Protein AF-A0A556B2G6-F1 (afdb_monomer)

Nearest PDB structures (foldseek):
  6ptg-assembly3_B  TM=5.912E-01  e=5.327E+00  Chlamydia trachomatis
  3zcc-assembly1_A  TM=4.923E-01  e=7.829E+00  Archaeoglobus fulgidus

Structure (mmCIF, N/CA/C/O backbone):
data_AF-A0A556B2G6-F1
#
_entry.id   AF-A0A556B2G6-F1
#
loop_
_atom_site.group_PDB
_atom_site.id
_atom_site.type_symbol
_atom_site.label_atom_id
_atom_site.label_alt_id
_atom_site.label_comp_id
_atom_site.label_asym_id
_atom_site.label_entity_id
_atom_site.label_seq_id
_atom_site.pdbx_PDB_ins_code
_atom_site.Cartn_x
_atom_site.Cartn_y
_atom_site.Cartn_z
_atom_site.occupancy
_atom_site.B_iso_or_equiv
_atom_site.auth_seq_id
_atom_site.auth_comp_id
_atom_site.auth_asym_id
_atom_site.auth_atom_id
_atom_site.pdbx_PDB_model_num
ATOM 1 N N . GLY A 1 1 ? 3.005 -10.437 -8.655 1.00 45.22 1 GLY A N 1
ATOM 2 C CA . GLY A 1 1 ? 4.186 -11.289 -8.887 1.00 45.22 1 GLY A CA 1
ATOM 3 C C . GLY A 1 1 ? 3.810 -12.521 -9.683 1.00 45.22 1 GLY A C 1
ATOM 4 O O . GLY A 1 1 ? 3.839 -12.454 -10.900 1.00 45.22 1 GLY A O 1
ATOM 5 N N . LYS A 1 2 ? 3.375 -13.599 -9.016 1.00 41.28 2 LYS A N 1
ATOM 6 C CA . LYS A 1 2 ? 3.188 -14.937 -9.616 1.00 41.28 2 LYS A CA 1
ATOM 7 C C . LYS A 1 2 ? 2.209 -15.036 -10.802 1.00 41.28 2 LYS A C 1
ATOM 9 O O . LYS A 1 2 ? 2.504 -15.743 -11.751 1.00 41.28 2 LYS A O 1
ATOM 14 N N . LEU A 1 3 ? 1.088 -14.310 -10.786 1.00 46.78 3 LEU A N 1
ATOM 15 C CA . LEU A 1 3 ? 0.034 -14.449 -11.813 1.00 46.78 3 LEU A CA 1
ATOM 16 C C . LEU A 1 3 ? 0.126 -13.436 -12.969 1.00 46.78 3 LEU A C 1
ATOM 18 O O . LEU A 1 3 ? -0.481 -13.647 -14.012 1.00 46.78 3 LEU A O 1
ATOM 22 N N . LYS A 1 4 ? 0.885 -12.343 -12.800 1.00 52.66 4 LYS A N 1
ATOM 23 C CA . LYS A 1 4 ? 0.965 -11.256 -13.796 1.00 52.66 4 LYS A CA 1
ATOM 24 C C . LYS A 1 4 ? 1.786 -11.682 -15.012 1.00 52.66 4 LYS A C 1
ATOM 26 O O . LYS A 1 4 ? 1.338 -11.524 -16.137 1.00 52.66 4 LYS A O 1
ATOM 31 N N . TYR A 1 5 ? 2.971 -12.241 -14.778 1.00 56.06 5 TYR A N 1
ATOM 32 C CA . TYR A 1 5 ? 3.858 -12.644 -15.869 1.00 56.06 5 TYR A CA 1
ATOM 33 C C . TYR A 1 5 ? 3.426 -13.966 -16.499 1.00 56.06 5 TYR A C 1
ATOM 35 O O . TYR A 1 5 ? 3.449 -14.079 -17.715 1.00 56.06 5 TYR A O 1
ATOM 43 N N . SER A 1 6 ? 2.931 -14.911 -15.695 1.00 57.75 6 SER A N 1
ATOM 44 C CA . SER A 1 6 ? 2.431 -16.189 -16.208 1.00 57.75 6 SER A CA 1
ATOM 45 C C . SER A 1 6 ? 1.276 -16.005 -17.199 1.00 57.75 6 SER A C 1
ATOM 47 O O . SER A 1 6 ? 1.312 -16.552 -18.295 1.00 57.75 6 SER A O 1
ATOM 49 N N . LYS A 1 7 ? 0.301 -15.143 -16.879 1.00 61.06 7 LYS A N 1
ATOM 50 C CA . LYS A 1 7 ? -0.842 -14.880 -17.764 1.00 61.06 7 LYS A CA 1
ATOM 51 C C . LYS A 1 7 ? -0.491 -14.005 -18.975 1.00 61.06 7 LYS A C 1
ATOM 53 O O . LYS A 1 7 ? -1.041 -14.225 -20.045 1.00 61.06 7 LYS A O 1
ATOM 58 N N . ASN A 1 8 ? 0.410 -13.031 -18.819 1.00 65.00 8 ASN A N 1
ATOM 59 C CA . ASN A 1 8 ? 0.760 -12.101 -19.900 1.00 65.00 8 ASN A CA 1
ATOM 60 C C . ASN A 1 8 ? 1.761 -12.680 -20.908 1.00 65.00 8 ASN A C 1
ATOM 62 O O . ASN A 1 8 ? 1.733 -12.286 -22.067 1.00 65.00 8 ASN A O 1
ATOM 66 N N . PHE A 1 9 ? 2.651 -13.571 -20.467 1.00 67.31 9 PHE A N 1
ATOM 67 C CA . PHE A 1 9 ? 3.708 -14.150 -21.302 1.00 67.31 9 PHE A CA 1
ATOM 68 C C . PHE A 1 9 ? 3.490 -15.642 -21.592 1.00 67.31 9 PHE A C 1
ATOM 70 O O . PHE A 1 9 ? 4.319 -16.252 -22.254 1.00 67.31 9 PHE A O 1
ATOM 77 N N . GLY A 1 10 ? 2.408 -16.246 -21.084 1.00 77.44 10 GLY A N 1
ATOM 78 C CA . GLY A 1 10 ? 2.140 -17.681 -21.243 1.00 77.44 10 GLY A CA 1
ATOM 79 C C . GLY A 1 10 ? 3.146 -18.589 -20.525 1.00 77.44 10 GLY A C 1
ATOM 80 O O . GLY A 1 10 ? 3.221 -19.772 -20.831 1.00 77.44 10 GLY A O 1
ATOM 81 N N . ILE A 1 11 ? 3.928 -18.044 -19.590 1.00 79.62 11 ILE A N 1
ATOM 82 C CA . ILE A 1 11 ? 4.999 -18.765 -18.888 1.00 79.62 11 ILE A CA 1
ATOM 83 C C . ILE A 1 11 ? 4.490 -19.426 -17.606 1.00 79.62 11 ILE A C 1
ATOM 85 O O . ILE A 1 11 ? 3.490 -19.006 -17.017 1.00 79.62 11 ILE A O 1
ATOM 89 N N . SER A 1 12 ? 5.188 -20.446 -17.119 1.00 81.62 12 SER A N 1
ATOM 90 C CA . SER A 1 12 ? 4.849 -21.112 -15.862 1.00 81.62 12 SER A CA 1
ATOM 91 C C . SER A 1 12 ? 4.992 -20.178 -14.651 1.00 81.62 12 SER A C 1
ATOM 93 O O . SER A 1 12 ? 5.661 -19.140 -14.674 1.00 81.62 12 SER A O 1
ATOM 95 N N . VAL A 1 13 ? 4.379 -20.564 -13.528 1.00 68.44 13 VAL A N 1
ATOM 96 C CA . VAL A 1 13 ? 4.462 -19.809 -12.264 1.00 68.44 13 VAL A CA 1
ATOM 97 C C . VAL A 1 13 ? 5.906 -19.707 -11.749 1.00 68.44 13 VAL A C 1
ATOM 99 O O . VAL A 1 13 ? 6.268 -18.703 -11.129 1.00 68.44 13 VAL A O 1
ATOM 102 N N . HIS A 1 14 ? 6.733 -20.721 -12.015 1.00 78.25 14 HIS A N 1
ATOM 103 C CA . HIS A 1 14 ? 8.143 -20.756 -11.626 1.00 78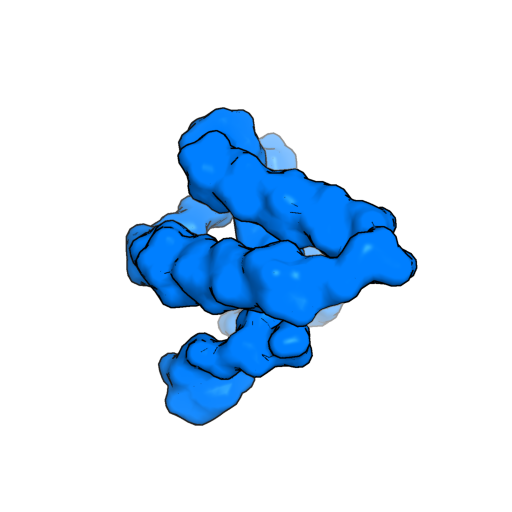.25 14 HIS A CA 1
ATOM 104 C C . HIS A 1 14 ? 8.982 -19.813 -12.493 1.00 78.25 14 HIS A C 1
ATOM 106 O O . HIS A 1 14 ? 9.767 -19.035 -11.956 1.00 78.25 14 HIS A O 1
ATOM 112 N N . GLU A 1 15 ? 8.735 -19.777 -13.802 1.00 73.50 15 GLU A N 1
ATOM 113 C CA . GLU A 1 15 ? 9.380 -18.830 -14.721 1.00 73.50 15 GLU A CA 1
ATOM 114 C C . GLU A 1 15 ? 8.965 -17.385 -14.426 1.00 73.50 15 GLU A C 1
ATOM 116 O O . GLU A 1 15 ? 9.804 -16.491 -14.372 1.00 73.50 15 GLU A O 1
ATOM 121 N N . ALA A 1 16 ? 7.690 -17.146 -14.113 1.00 75.06 16 ALA A N 1
ATOM 122 C CA . ALA A 1 16 ? 7.210 -15.843 -13.658 1.00 75.06 16 ALA A CA 1
ATOM 123 C C . ALA A 1 16 ? 7.900 -15.379 -12.361 1.00 75.06 16 ALA A C 1
ATOM 125 O O . ALA A 1 16 ? 8.169 -14.183 -12.175 1.00 75.06 16 ALA A O 1
ATOM 126 N N . ALA A 1 17 ? 8.184 -16.310 -11.445 1.00 74.00 17 ALA A N 1
ATOM 127 C CA . ALA A 1 17 ? 8.929 -16.024 -10.225 1.00 74.00 17 ALA A CA 1
ATOM 128 C C . ALA A 1 17 ? 10.407 -15.731 -10.527 1.00 74.00 17 ALA A C 1
ATOM 130 O O . ALA A 1 17 ? 10.907 -14.702 -10.070 1.00 74.00 17 ALA A O 1
ATOM 131 N N . ALA A 1 18 ? 11.066 -16.560 -11.342 1.00 78.38 18 ALA A N 1
ATOM 132 C CA . ALA A 1 18 ? 12.450 -16.366 -11.771 1.00 78.38 18 ALA A CA 1
ATOM 133 C C . ALA A 1 18 ? 12.635 -15.024 -12.495 1.00 78.38 18 ALA A C 1
ATOM 135 O O . ALA A 1 18 ? 13.519 -14.251 -12.139 1.00 78.38 18 ALA A O 1
ATOM 136 N N . PHE A 1 19 ? 11.723 -14.676 -13.407 1.00 72.94 19 PHE A N 1
ATOM 137 C CA . PHE A 1 19 ? 11.697 -13.384 -14.095 1.00 72.94 19 PHE A CA 1
ATOM 138 C C . PHE A 1 19 ? 11.576 -12.210 -13.115 1.00 72.94 19 PHE A C 1
ATOM 140 O O . PHE A 1 19 ? 12.283 -11.210 -13.228 1.00 72.94 19 PHE A O 1
ATOM 147 N N . THR A 1 20 ? 10.714 -12.335 -12.100 1.00 70.31 20 THR A N 1
ATOM 148 C CA . THR A 1 20 ? 10.568 -11.309 -11.055 1.00 70.31 20 THR A CA 1
ATOM 149 C C . THR A 1 20 ? 11.854 -11.142 -10.235 1.00 70.31 20 THR A C 1
ATOM 151 O O . THR A 1 20 ? 12.178 -10.021 -9.848 1.00 70.31 20 THR A O 1
ATOM 154 N N . ILE A 1 21 ? 12.579 -12.230 -9.955 1.00 73.69 21 ILE A N 1
ATOM 155 C CA . ILE A 1 21 ? 13.842 -12.207 -9.202 1.00 73.69 21 ILE A CA 1
ATOM 156 C C . ILE A 1 21 ? 14.960 -11.605 -10.058 1.00 73.69 21 ILE A C 1
ATOM 158 O O . ILE A 1 21 ? 15.606 -10.660 -9.615 1.00 73.69 21 ILE A O 1
ATOM 162 N N . ALA A 1 22 ? 15.130 -12.074 -11.296 1.00 78.25 22 ALA A N 1
ATOM 163 C CA . ALA A 1 22 ? 16.130 -11.565 -12.232 1.00 78.25 22 ALA A CA 1
ATOM 164 C C . ALA A 1 22 ? 15.962 -10.056 -12.469 1.00 78.25 22 ALA A C 1
ATOM 166 O O . ALA A 1 22 ? 16.907 -9.286 -12.328 1.00 78.25 22 ALA A O 1
ATOM 167 N N . ARG A 1 23 ? 14.728 -9.599 -12.711 1.00 74.75 23 ARG A N 1
ATOM 168 C CA . ARG A 1 23 ? 14.419 -8.175 -12.909 1.00 74.75 23 ARG A CA 1
ATOM 169 C C . ARG A 1 23 ? 14.732 -7.316 -11.679 1.00 74.75 23 ARG A C 1
ATOM 171 O O . ARG A 1 23 ? 15.106 -6.159 -11.826 1.00 74.75 23 ARG A O 1
ATOM 178 N N . ARG A 1 24 ? 14.590 -7.874 -10.470 1.00 71.44 24 ARG A N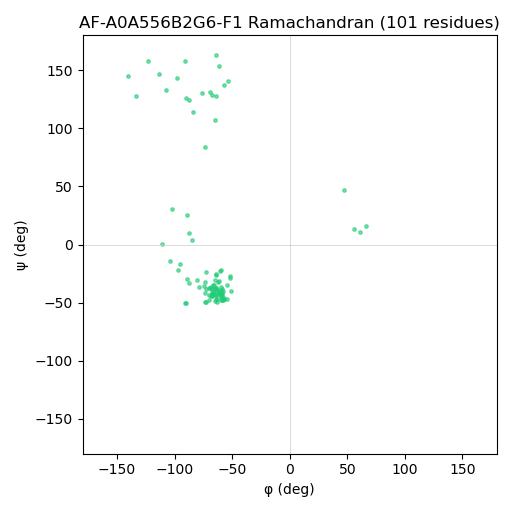 1
ATOM 179 C CA . ARG A 1 24 ? 14.995 -7.209 -9.219 1.00 71.44 24 ARG A CA 1
ATOM 180 C C . ARG A 1 24 ? 16.512 -7.164 -9.054 1.00 71.44 24 ARG A C 1
ATOM 182 O O . ARG A 1 24 ? 17.005 -6.151 -8.578 1.00 71.44 24 ARG A O 1
ATOM 189 N N . GLY A 1 25 ? 17.222 -8.222 -9.450 1.00 74.75 25 GLY A N 1
ATOM 190 C CA . GLY A 1 25 ? 18.688 -8.261 -9.449 1.00 74.75 25 GLY A CA 1
ATOM 191 C C . GLY A 1 25 ? 19.320 -7.250 -10.409 1.00 74.75 25 GLY A C 1
ATOM 192 O O . GLY A 1 25 ? 20.422 -6.787 -10.161 1.00 74.75 25 GLY A O 1
ATOM 193 N N . LEU A 1 26 ? 18.588 -6.855 -11.454 1.00 77.69 26 LEU A N 1
ATOM 194 C CA . LEU A 1 26 ? 18.975 -5.810 -12.409 1.00 77.69 26 LEU A CA 1
ATOM 195 C C . LEU A 1 26 ? 18.563 -4.386 -11.983 1.00 77.69 26 LEU A C 1
ATOM 197 O O . LEU A 1 26 ? 18.587 -3.479 -12.806 1.00 77.69 26 LEU A O 1
ATOM 201 N N . GLU A 1 27 ? 18.093 -4.191 -10.746 1.00 69.38 27 GLU A N 1
ATOM 202 C CA . GLU A 1 27 ? 17.612 -2.901 -10.208 1.00 69.38 27 GLU A CA 1
ATOM 203 C C . GLU A 1 27 ? 16.489 -2.218 -11.018 1.00 69.38 27 GLU A C 1
ATOM 205 O O . GLU A 1 27 ? 16.118 -1.070 -10.761 1.00 69.38 27 GLU A O 1
ATOM 210 N N . LEU A 1 28 ? 15.859 -2.940 -11.950 1.00 64.44 28 LEU A N 1
ATOM 211 C CA . LEU A 1 28 ? 14.742 -2.447 -12.751 1.00 64.44 28 LEU A CA 1
ATOM 212 C C . LEU A 1 28 ? 13.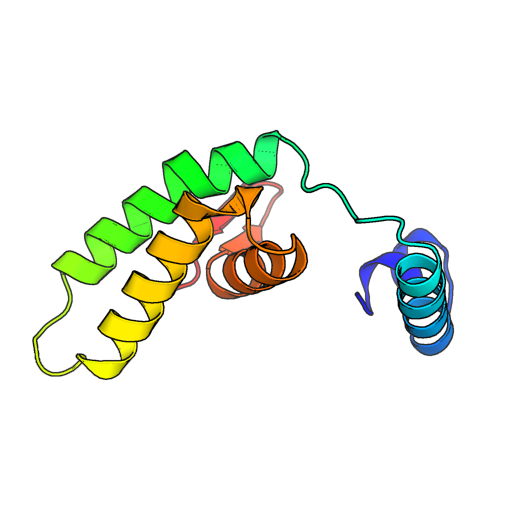480 -2.368 -11.884 1.00 64.44 28 LEU A C 1
ATOM 214 O O . LEU A 1 28 ? 12.635 -3.273 -11.852 1.00 64.44 28 LEU A O 1
ATOM 218 N N . GLN A 1 29 ? 13.334 -1.263 -11.155 1.00 61.75 29 GLN A N 1
ATOM 219 C CA . GLN A 1 29 ? 12.188 -1.037 -10.284 1.00 61.75 29 GLN A CA 1
ATOM 220 C C . GLN A 1 29 ? 10.896 -0.952 -11.107 1.00 61.75 29 GLN A C 1
ATOM 222 O O . GLN A 1 29 ? 10.785 -0.185 -12.060 1.00 61.75 29 GLN A O 1
ATOM 227 N N . GLU A 1 30 ? 9.882 -1.746 -10.737 1.00 64.75 30 GLU A N 1
ATOM 228 C CA . GLU A 1 30 ? 8.528 -1.546 -11.269 1.00 64.75 30 GLU A CA 1
ATOM 229 C C . GLU A 1 30 ? 8.043 -0.183 -10.769 1.00 64.75 30 GLU A C 1
ATOM 231 O O . GLU A 1 30 ? 7.776 -0.018 -9.574 1.00 64.75 30 GLU A O 1
ATOM 236 N N . GLN A 1 31 ? 7.975 0.805 -11.660 1.00 67.00 31 GLN A N 1
ATOM 237 C CA . GLN A 1 31 ? 7.355 2.082 -11.342 1.00 67.00 31 GLN A CA 1
ATOM 238 C C . GLN A 1 31 ? 5.850 1.862 -11.195 1.00 67.00 31 GLN A C 1
ATOM 240 O O . GLN A 1 31 ? 5.212 1.213 -12.027 1.00 67.00 31 GLN A O 1
ATOM 245 N N . LEU A 1 32 ? 5.277 2.373 -10.107 1.00 69.94 32 LEU A N 1
ATOM 246 C CA . LEU A 1 32 ? 3.827 2.440 -9.980 1.00 69.94 32 LEU A CA 1
ATOM 247 C C . LEU A 1 32 ? 3.305 3.446 -11.012 1.00 69.94 32 LEU A C 1
ATOM 249 O O . LEU A 1 32 ? 3.808 4.573 -11.041 1.00 69.94 32 LEU A O 1
ATOM 253 N N . PRO A 1 33 ? 2.305 3.083 -11.837 1.00 77.38 33 PRO A N 1
ATOM 254 C CA . PRO A 1 33 ? 1.680 4.043 -12.733 1.00 77.38 33 PRO A CA 1
ATOM 255 C C . PRO A 1 33 ? 1.193 5.262 -11.944 1.00 77.38 33 PRO A C 1
ATOM 257 O O . PRO A 1 33 ? 0.671 5.124 -10.832 1.00 77.38 33 PRO A O 1
ATOM 260 N N . LYS A 1 34 ? 1.353 6.460 -12.516 1.00 76.75 34 LYS A N 1
ATOM 261 C CA . LYS A 1 34 ? 0.996 7.729 -11.855 1.00 76.75 34 LYS A CA 1
ATOM 262 C C . LYS A 1 34 ? -0.460 7.741 -11.374 1.00 76.75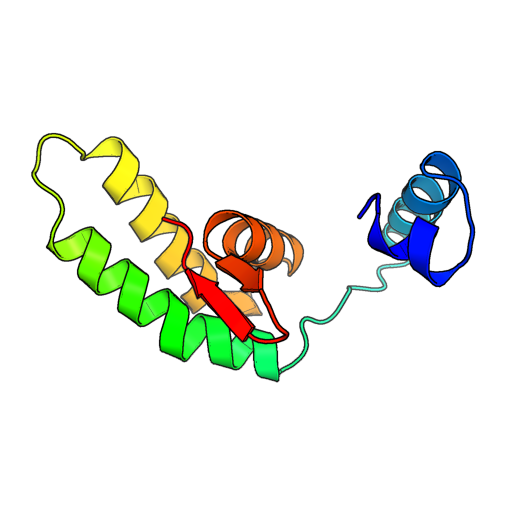 34 LYS A C 1
ATOM 264 O O . LYS A 1 34 ? -0.743 8.254 -10.295 1.00 76.75 34 LYS A O 1
ATOM 269 N N . GLU A 1 35 ? -1.353 7.107 -12.127 1.00 78.56 35 GLU A N 1
ATOM 270 C CA . GLU A 1 35 ? -2.774 6.952 -11.799 1.00 78.56 35 GLU A CA 1
ATOM 271 C C . GLU A 1 35 ? -2.992 6.171 -10.496 1.00 78.56 35 GLU A C 1
ATOM 273 O O . GLU A 1 35 ? -3.806 6.562 -9.663 1.00 78.56 35 GLU A O 1
ATOM 278 N N . ILE A 1 36 ? -2.207 5.116 -10.258 1.00 78.12 36 ILE A N 1
ATOM 279 C CA . ILE A 1 36 ? -2.277 4.314 -9.028 1.00 78.12 36 ILE A CA 1
ATOM 280 C C . ILE A 1 36 ? -1.763 5.112 -7.830 1.00 78.12 36 ILE A C 1
ATOM 282 O O . ILE A 1 36 ? -2.319 5.026 -6.735 1.00 78.12 36 ILE A O 1
ATOM 286 N N . ILE A 1 37 ? -0.722 5.924 -8.028 1.00 80.06 37 ILE A N 1
ATOM 287 C CA . ILE A 1 37 ? -0.210 6.821 -6.984 1.00 80.06 37 ILE A CA 1
ATOM 288 C C . ILE A 1 37 ? -1.275 7.862 -6.623 1.00 80.06 37 ILE A C 1
ATOM 290 O O . ILE A 1 37 ? -1.504 8.127 -5.442 1.00 80.06 37 ILE A O 1
ATOM 294 N N . LEU A 1 38 ? -1.949 8.430 -7.625 1.00 82.88 38 LEU A N 1
ATOM 295 C CA . LEU A 1 38 ? -3.027 9.394 -7.426 1.00 82.88 38 LEU A CA 1
ATOM 296 C C . LEU A 1 38 ? -4.221 8.762 -6.693 1.00 82.88 38 LEU A C 1
ATOM 298 O O . LEU A 1 38 ? -4.731 9.340 -5.735 1.00 82.88 38 LEU A O 1
ATOM 302 N N . LEU A 1 39 ? -4.608 7.544 -7.078 1.00 82.94 39 LEU A N 1
ATOM 303 C CA . LEU A 1 39 ? -5.645 6.756 -6.414 1.00 82.94 39 LEU A CA 1
ATOM 304 C C . LEU A 1 39 ? -5.316 6.503 -4.934 1.00 82.94 39 LEU A C 1
ATOM 306 O O . LEU A 1 39 ? -6.160 6.721 -4.059 1.00 82.94 39 LEU A O 1
ATOM 310 N N . LEU A 1 40 ? -4.080 6.074 -4.646 1.00 81.69 40 LEU A N 1
ATOM 311 C CA . LEU A 1 40 ? -3.592 5.837 -3.286 1.00 81.69 40 LEU A CA 1
ATOM 312 C C . LEU A 1 40 ? -3.676 7.107 -2.431 1.00 81.69 40 LEU A C 1
ATOM 314 O O . LEU A 1 40 ? -4.196 7.078 -1.311 1.00 81.69 40 LEU A O 1
ATOM 318 N N . L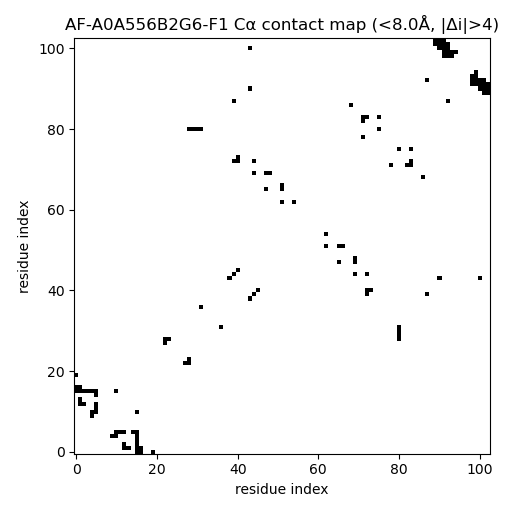YS A 1 41 ? -3.207 8.233 -2.972 1.00 82.06 41 LYS A N 1
ATOM 319 C CA . LYS A 1 41 ? -3.202 9.518 -2.268 1.00 82.06 41 LYS A CA 1
ATOM 320 C C . LYS A 1 41 ? -4.598 10.076 -2.024 1.00 82.06 41 LYS A C 1
ATOM 322 O O . LYS A 1 41 ? -4.869 10.526 -0.919 1.00 82.06 41 LYS A O 1
ATOM 327 N N . ASN A 1 42 ? -5.484 10.025 -3.014 1.00 84.62 42 ASN A N 1
ATOM 328 C CA . ASN A 1 42 ? -6.758 10.736 -2.927 1.00 84.62 42 ASN A CA 1
ATOM 329 C C . ASN A 1 42 ? -7.863 9.863 -2.332 1.00 84.62 42 ASN A C 1
ATOM 331 O O . ASN A 1 42 ? -8.540 10.271 -1.391 1.00 84.62 42 ASN A O 1
ATOM 335 N N . GLN A 1 43 ? -8.042 8.647 -2.849 1.00 83.94 43 GLN A N 1
ATOM 336 C CA . GLN A 1 43 ? -9.179 7.809 -2.471 1.00 83.94 43 GLN A CA 1
ATOM 337 C C . GLN A 1 43 ? -8.848 6.920 -1.273 1.00 83.94 43 GLN A C 1
ATOM 339 O O . GLN A 1 43 ? -9.576 6.912 -0.280 1.00 83.94 43 GLN A O 1
ATOM 344 N N . ILE A 1 44 ? -7.725 6.198 -1.335 1.00 83.19 44 ILE A N 1
ATOM 345 C CA . ILE A 1 44 ? -7.377 5.202 -0.310 1.00 83.19 44 ILE A CA 1
ATOM 346 C C . ILE A 1 44 ? -7.006 5.889 1.006 1.00 83.19 44 ILE A C 1
ATOM 348 O O . ILE A 1 44 ? -7.484 5.477 2.059 1.00 83.19 44 ILE A O 1
ATOM 352 N N . THR A 1 45 ? -6.220 6.969 0.961 1.00 86.38 45 THR A N 1
ATOM 353 C CA . THR A 1 45 ? -5.862 7.747 2.162 1.00 86.38 45 THR A CA 1
ATOM 354 C C . THR A 1 45 ? -7.103 8.306 2.860 1.00 86.38 45 THR A C 1
ATOM 356 O O . THR A 1 45 ? -7.220 8.195 4.079 1.00 86.38 45 THR A O 1
ATOM 359 N N . THR A 1 46 ? -8.055 8.859 2.105 1.00 87.19 46 THR A N 1
ATOM 360 C CA . THR A 1 46 ? -9.293 9.429 2.658 1.00 87.19 46 THR A CA 1
ATOM 361 C C . THR A 1 46 ? -10.161 8.355 3.307 1.00 87.19 46 THR A C 1
ATOM 363 O O . THR A 1 46 ? -10.538 8.499 4.469 1.00 87.19 46 THR A O 1
ATOM 366 N N . LYS A 1 47 ? -10.399 7.230 2.617 1.00 86.00 47 LYS A N 1
ATOM 367 C CA . LYS A 1 47 ? -11.165 6.108 3.182 1.00 86.00 47 LYS A CA 1
ATOM 368 C C . LYS A 1 47 ? -10.499 5.521 4.429 1.00 86.00 47 LYS A C 1
ATOM 370 O O . LYS A 1 47 ? -11.178 5.278 5.419 1.00 86.00 47 LYS A O 1
ATOM 375 N N . LEU A 1 48 ? -9.173 5.356 4.419 1.00 85.38 48 LEU A N 1
ATOM 376 C CA . LEU A 1 48 ? -8.422 4.873 5.582 1.00 85.38 48 LEU A CA 1
ATOM 377 C C . LEU A 1 48 ? -8.495 5.839 6.770 1.00 85.38 48 LEU A C 1
ATOM 379 O O . LEU A 1 48 ? -8.583 5.382 7.904 1.00 85.38 48 LEU A O 1
ATOM 383 N N . ARG A 1 49 ? -8.472 7.158 6.539 1.00 87.38 49 ARG A N 1
ATOM 384 C CA . ARG A 1 49 ? -8.632 8.155 7.610 1.00 87.38 49 ARG A CA 1
ATOM 385 C C . ARG A 1 49 ? -10.011 8.076 8.254 1.00 87.38 49 ARG A C 1
ATOM 387 O O . ARG A 1 49 ? -10.082 8.040 9.477 1.00 87.38 49 ARG A O 1
ATOM 394 N N . ILE A 1 50 ? -11.069 7.998 7.444 1.00 87.62 50 ILE A N 1
ATOM 395 C CA . ILE A 1 50 ? -12.448 7.852 7.935 1.00 87.62 50 ILE A CA 1
ATOM 396 C C . ILE A 1 50 ? -12.575 6.563 8.752 1.00 87.62 50 ILE A C 1
ATOM 398 O O . ILE A 1 50 ? -13.033 6.605 9.888 1.00 87.62 50 ILE A O 1
ATOM 402 N N . LEU A 1 51 ? -12.072 5.444 8.222 1.00 85.62 51 LEU A N 1
ATOM 403 C CA . LEU A 1 51 ? -12.088 4.151 8.906 1.00 85.62 51 LEU A CA 1
ATOM 404 C C . LEU A 1 51 ? -11.334 4.185 10.245 1.00 85.62 51 LEU A C 1
ATOM 406 O O . LEU A 1 51 ? -11.793 3.633 11.235 1.00 85.62 51 LEU A O 1
ATOM 410 N N . VAL A 1 52 ? -10.163 4.826 10.289 1.00 86.38 52 VAL A N 1
ATOM 411 C CA . VAL A 1 52 ? -9.367 4.962 11.520 1.00 86.38 52 VAL A CA 1
ATOM 412 C C . VAL A 1 52 ? -10.069 5.837 12.559 1.00 86.38 52 VAL A C 1
ATOM 414 O O . VAL A 1 52 ? -9.915 5.571 13.753 1.00 86.38 52 VAL A O 1
ATOM 417 N N . ALA A 1 53 ? -10.801 6.864 12.119 1.00 85.06 53 ALA A N 1
ATOM 418 C CA . ALA A 1 53 ? -11.568 7.754 12.986 1.00 85.06 53 ALA A CA 1
ATOM 419 C C . ALA A 1 53 ? -12.837 7.084 13.533 1.00 85.06 53 ALA A C 1
ATOM 421 O O . ALA A 1 53 ? -13.220 7.353 14.663 1.00 85.06 53 ALA A O 1
ATOM 422 N N . SER A 1 54 ? -13.454 6.179 12.767 1.00 84.00 54 SER A N 1
ATOM 423 C CA . SER A 1 54 ? -14.651 5.436 13.176 1.00 84.00 54 SER A CA 1
ATOM 424 C C . SER A 1 54 ? -14.354 4.168 13.989 1.00 84.00 54 SER A C 1
ATOM 426 O O . SER A 1 54 ? -15.264 3.386 14.254 1.00 84.00 54 SER A O 1
ATOM 428 N N . MET A 1 55 ? -13.090 3.893 14.327 1.00 82.31 55 MET A N 1
ATOM 429 C CA . MET A 1 55 ? -12.707 2.709 15.100 1.00 82.31 55 MET A CA 1
ATOM 430 C C . MET A 1 55 ? -12.725 2.984 16.604 1.00 82.31 55 MET A C 1
ATOM 432 O O . MET A 1 55 ? -12.022 3.871 17.077 1.00 82.31 55 MET A O 1
ATOM 436 N N . GLU A 1 56 ? -13.454 2.147 17.345 1.00 71.69 56 GLU A N 1
ATOM 437 C CA . GLU A 1 56 ? -13.438 2.111 18.811 1.00 71.69 56 GLU A CA 1
ATOM 438 C C . GLU A 1 56 ? -12.049 1.764 19.383 1.00 71.69 56 GLU A C 1
ATOM 440 O O . GLU A 1 56 ? -11.260 1.031 18.771 1.00 71.69 56 GLU A O 1
ATOM 445 N N . GLU A 1 57 ? -11.784 2.229 20.610 1.00 67.06 57 GLU A N 1
ATOM 446 C CA . GLU A 1 57 ? -10.539 2.017 21.371 1.00 67.06 57 GLU A CA 1
ATOM 447 C C . GLU A 1 57 ? -10.135 0.530 21.475 1.00 67.06 57 GLU A C 1
ATOM 449 O O . GLU A 1 57 ? -8.948 0.192 21.522 1.00 67.06 57 GLU A O 1
ATOM 454 N N . SER A 1 58 ? -11.122 -0.374 21.443 1.00 66.00 58 SER A N 1
ATOM 455 C CA . SER A 1 58 ? -10.960 -1.832 21.490 1.00 66.00 58 SER A CA 1
ATOM 456 C C . SER A 1 58 ? -10.129 -2.395 20.321 1.00 66.00 58 SER A C 1
ATOM 458 O O . SER A 1 58 ? -9.499 -3.445 20.455 1.00 66.00 58 SER A O 1
ATOM 460 N N . LYS A 1 59 ? -10.035 -1.681 19.185 1.00 75.75 59 LYS A N 1
ATOM 461 C CA . LYS A 1 59 ? -9.297 -2.092 17.968 1.00 75.75 59 LYS A CA 1
ATOM 462 C C . LYS A 1 59 ? -7.932 -1.403 17.808 1.00 75.75 59 LYS A C 1
ATOM 464 O O . LYS A 1 59 ? -7.439 -1.227 16.689 1.00 75.75 59 LYS A O 1
ATOM 469 N N . LYS A 1 60 ? -7.273 -1.050 18.919 1.00 76.50 60 LYS A N 1
ATOM 470 C CA . LYS A 1 60 ? -5.993 -0.307 18.963 1.00 76.50 60 LYS A CA 1
ATOM 471 C C . LYS A 1 60 ? -4.881 -0.892 18.076 1.00 76.50 60 LYS A C 1
ATOM 473 O O . LYS A 1 60 ? -4.161 -0.147 17.407 1.00 76.50 60 LYS A O 1
ATOM 478 N N . ASN A 1 61 ? -4.756 -2.222 18.015 1.00 80.81 61 ASN A N 1
ATOM 479 C CA . ASN A 1 61 ? -3.742 -2.890 17.186 1.00 80.81 61 ASN A CA 1
ATOM 480 C C . ASN A 1 61 ? -4.003 -2.713 15.682 1.00 80.81 61 ASN A C 1
ATOM 482 O O . ASN A 1 61 ? -3.086 -2.371 14.933 1.00 80.81 61 ASN A O 1
ATOM 486 N N . THR A 1 62 ? -5.251 -2.868 15.239 1.00 80.94 62 THR A N 1
ATOM 487 C CA . THR A 1 62 ? -5.650 -2.679 13.835 1.00 80.94 62 THR A CA 1
ATOM 488 C C . THR A 1 62 ? -5.523 -1.214 13.421 1.00 80.94 62 THR A C 1
ATOM 490 O O . THR A 1 62 ? -4.973 -0.905 12.362 1.00 80.94 62 THR A O 1
ATOM 493 N N . GLN A 1 63 ? -5.914 -0.293 14.306 1.00 82.81 63 GLN A N 1
ATOM 494 C CA . GLN A 1 63 ? -5.764 1.144 14.088 1.00 82.81 63 GLN A CA 1
ATOM 495 C C . GLN A 1 63 ? -4.289 1.540 13.881 1.00 82.81 63 GLN A C 1
ATOM 497 O O . GLN A 1 63 ? -3.971 2.341 12.997 1.00 82.81 63 GLN A O 1
ATOM 502 N N . LYS A 1 64 ? -3.361 0.941 14.645 1.00 86.50 64 LYS A N 1
ATOM 503 C CA . LYS A 1 64 ? -1.911 1.160 14.498 1.00 86.50 64 LYS A CA 1
ATOM 504 C C . LYS A 1 64 ? -1.398 0.717 13.124 1.00 86.50 64 LYS A C 1
ATOM 506 O O . LYS A 1 64 ? -0.570 1.409 12.530 1.00 86.50 64 LYS A O 1
ATOM 511 N N . VAL A 1 65 ? -1.902 -0.401 12.596 1.00 86.69 65 VAL A N 1
ATOM 512 C CA . VAL A 1 65 ? -1.543 -0.891 11.253 1.00 86.69 65 VAL A CA 1
ATOM 513 C C . VAL A 1 65 ? -1.983 0.103 10.178 1.00 86.69 65 VAL A C 1
ATOM 515 O O . VAL A 1 65 ? -1.173 0.476 9.330 1.00 86.69 65 VAL A O 1
ATOM 518 N N . TYR A 1 66 ? -3.221 0.595 10.240 1.00 86.44 66 TYR A N 1
ATOM 519 C CA . TYR A 1 66 ? -3.743 1.545 9.252 1.00 86.44 66 TYR A CA 1
ATOM 520 C C . TYR A 1 66 ? -3.058 2.910 9.325 1.00 86.44 66 TYR A C 1
ATOM 522 O O . TYR A 1 66 ? -2.713 3.474 8.287 1.00 86.44 66 TYR A O 1
ATOM 530 N N . LYS A 1 67 ? -2.738 3.399 10.529 1.00 86.56 67 LYS A N 1
ATOM 531 C CA . LYS A 1 67 ? -1.896 4.594 10.715 1.00 86.56 67 LYS A CA 1
ATOM 532 C C . LYS A 1 67 ? -0.513 4.417 10.070 1.00 86.56 67 LYS A C 1
ATOM 534 O O . LYS A 1 67 ? -0.043 5.312 9.370 1.00 86.56 67 LYS A O 1
ATOM 539 N N . LYS A 1 68 ? 0.109 3.240 10.211 1.00 88.62 68 LYS A N 1
ATOM 540 C CA . LYS A 1 68 ? 1.394 2.919 9.562 1.00 88.62 68 LYS A CA 1
ATOM 541 C C . LYS A 1 68 ? 1.280 2.856 8.034 1.00 88.62 68 LYS A C 1
ATOM 543 O O . LYS A 1 68 ? 2.212 3.246 7.328 1.00 88.62 68 LYS A O 1
ATOM 548 N N . TRP A 1 69 ? 0.153 2.381 7.506 1.00 88.06 69 TRP A N 1
ATOM 549 C CA . TRP A 1 69 ? -0.112 2.396 6.065 1.00 88.06 69 TRP A CA 1
ATOM 550 C C . TRP A 1 69 ? -0.277 3.820 5.535 1.00 88.06 69 TRP A C 1
ATOM 552 O O . TRP A 1 69 ? 0.339 4.142 4.524 1.00 88.06 69 TRP A O 1
ATOM 562 N N . LEU A 1 70 ? -1.002 4.688 6.248 1.00 86.69 70 LEU A N 1
ATOM 563 C CA . LEU A 1 70 ? -1.126 6.112 5.912 1.00 86.69 70 LEU A CA 1
ATOM 564 C C . LEU A 1 70 ? 0.245 6.804 5.849 1.00 86.69 70 LEU A C 1
ATOM 566 O O . LEU A 1 70 ? 0.549 7.464 4.858 1.00 86.69 70 LEU A O 1
ATOM 570 N N . GLN A 1 71 ? 1.107 6.584 6.847 1.00 87.25 71 GLN A N 1
ATOM 571 C CA . GLN A 1 71 ? 2.481 7.108 6.843 1.00 87.25 71 GLN A CA 1
ATOM 572 C C . GLN A 1 71 ? 3.305 6.577 5.662 1.00 87.25 71 GLN A C 1
ATOM 574 O O . GLN A 1 71 ? 4.012 7.334 5.004 1.00 87.25 71 GLN A O 1
ATOM 579 N N . THR A 1 72 ? 3.174 5.286 5.343 1.00 85.44 72 THR A N 1
ATOM 580 C CA . THR A 1 72 ? 3.886 4.676 4.208 1.00 85.44 72 THR A CA 1
ATOM 581 C C . THR A 1 72 ? 3.432 5.268 2.866 1.00 85.44 72 THR A C 1
ATOM 583 O O . THR A 1 72 ? 4.264 5.480 1.989 1.00 85.44 72 THR A O 1
ATOM 586 N N . ILE A 1 73 ? 2.134 5.558 2.701 1.00 84.81 73 ILE A N 1
ATOM 587 C CA . ILE A 1 73 ? 1.593 6.223 1.503 1.00 84.81 73 ILE A CA 1
ATOM 588 C C . ILE A 1 73 ? 2.079 7.678 1.420 1.00 84.81 73 ILE A C 1
ATOM 590 O O . ILE A 1 73 ? 2.354 8.172 0.330 1.00 84.81 73 ILE A O 1
ATOM 594 N N . GLN A 1 74 ? 2.215 8.373 2.550 1.00 83.50 74 GLN A N 1
ATOM 595 C CA . GLN A 1 74 ? 2.712 9.750 2.578 1.00 83.50 74 GLN A CA 1
ATOM 596 C C . GLN A 1 74 ? 4.201 9.827 2.204 1.00 83.50 74 GLN A C 1
ATOM 598 O O . GLN A 1 74 ? 4.582 10.635 1.360 1.00 83.50 74 GLN A O 1
ATOM 603 N N . MET A 1 75 ? 5.017 8.924 2.750 1.00 82.94 75 MET A N 1
ATOM 604 C CA . MET A 1 75 ? 6.463 8.821 2.508 1.00 82.94 75 MET A CA 1
ATOM 605 C C . MET A 1 75 ? 6.808 7.912 1.313 1.00 82.94 75 MET A C 1
ATOM 607 O O . MET A 1 75 ? 7.886 7.327 1.241 1.00 82.94 75 MET A O 1
ATOM 611 N N . TRP A 1 76 ? 5.892 7.755 0.354 1.00 74.88 76 TRP A N 1
ATOM 612 C CA . TRP A 1 76 ? 6.026 6.798 -0.751 1.00 74.88 76 TRP A CA 1
ATOM 613 C C . TRP A 1 76 ? 7.257 7.022 -1.648 1.00 74.88 76 TRP A C 1
ATOM 615 O O . TRP A 1 76 ? 7.680 6.085 -2.312 1.00 74.88 76 TRP A O 1
ATOM 625 N N . LYS A 1 77 ? 7.825 8.237 -1.676 1.00 69.75 77 LYS A N 1
ATOM 626 C CA . LYS A 1 77 ? 9.071 8.541 -2.404 1.00 69.75 77 LYS A CA 1
ATOM 627 C C . LYS A 1 77 ? 10.318 7.952 -1.734 1.00 69.75 77 LYS A C 1
ATOM 629 O O . LYS A 1 77 ? 11.316 7.747 -2.410 1.00 69.75 77 LYS A O 1
ATOM 634 N N . GLU A 1 78 ? 10.258 7.695 -0.429 1.00 69.19 78 GLU A N 1
ATOM 635 C CA . GLU A 1 78 ? 11.374 7.171 0.370 1.00 69.19 78 GLU A CA 1
ATOM 636 C C . GLU A 1 78 ? 11.286 5.650 0.556 1.00 69.19 78 GLU A C 1
ATOM 638 O O . GLU A 1 78 ? 12.285 4.982 0.812 1.00 69.19 78 GLU A O 1
ATOM 643 N N . TYR A 1 79 ? 10.088 5.075 0.408 1.00 65.94 79 TYR A N 1
ATOM 644 C CA . TYR A 1 79 ? 9.863 3.639 0.533 1.00 65.94 79 TYR A CA 1
ATOM 645 C C . TYR A 1 79 ? 9.821 2.932 -0.822 1.00 65.94 79 TYR A C 1
ATOM 647 O O . TYR A 1 79 ? 9.229 3.407 -1.783 1.00 65.94 79 TYR A O 1
ATOM 655 N N . HIS A 1 80 ? 10.356 1.710 -0.868 1.00 68.69 80 HIS A N 1
ATOM 656 C CA . HIS A 1 80 ? 10.284 0.872 -2.062 1.00 68.69 80 HIS A CA 1
ATOM 657 C C . HIS A 1 80 ? 8.837 0.624 -2.534 1.00 68.69 80 HIS A C 1
ATOM 659 O O . HIS A 1 80 ? 7.962 0.239 -1.747 1.00 68.69 80 HIS A O 1
ATOM 665 N N . ASN A 1 81 ? 8.623 0.700 -3.854 1.00 73.81 81 ASN A N 1
ATOM 666 C CA . ASN A 1 81 ? 7.320 0.532 -4.517 1.00 73.81 81 ASN A CA 1
ATOM 667 C C . ASN A 1 81 ? 6.566 -0.755 -4.130 1.00 73.81 81 ASN A C 1
ATOM 669 O O . ASN A 1 81 ? 5.336 -0.790 -4.154 1.00 73.81 81 ASN A O 1
ATOM 673 N N . TRP A 1 82 ? 7.265 -1.826 -3.735 1.00 72.62 82 TRP A N 1
ATOM 674 C CA . TRP A 1 82 ? 6.624 -3.083 -3.329 1.00 72.62 82 TRP A CA 1
ATOM 675 C C . TRP A 1 82 ? 5.769 -2.939 -2.063 1.00 72.62 82 TRP A C 1
ATOM 677 O O . TRP A 1 82 ? 4.762 -3.633 -1.912 1.00 72.62 82 TRP A O 1
ATOM 687 N N . LYS A 1 83 ? 6.142 -2.030 -1.155 1.00 77.44 83 LYS A N 1
ATOM 688 C CA . LYS A 1 83 ? 5.408 -1.803 0.092 1.00 77.44 83 LYS A CA 1
ATOM 689 C C . LYS A 1 83 ? 4.062 -1.137 -0.195 1.00 77.44 83 LYS A C 1
ATOM 691 O O . LYS A 1 83 ? 3.053 -1.516 0.394 1.00 77.44 83 LYS A O 1
ATOM 696 N N . LEU A 1 84 ? 4.034 -0.233 -1.174 1.00 79.50 84 LEU A N 1
ATOM 697 C CA . LEU A 1 84 ? 2.816 0.392 -1.693 1.00 79.50 84 LEU A CA 1
ATOM 698 C C . LEU A 1 84 ? 1.926 -0.627 -2.413 1.00 79.50 84 LEU A C 1
ATOM 700 O O . LEU A 1 84 ? 0.729 -0.675 -2.148 1.00 79.50 84 LEU A O 1
ATOM 704 N N . TRP A 1 85 ? 2.508 -1.503 -3.241 1.00 77.44 85 TRP A N 1
ATOM 705 C CA . TRP A 1 85 ? 1.779 -2.618 -3.861 1.00 77.44 85 TRP A CA 1
ATOM 706 C C . TRP A 1 85 ? 1.133 -3.551 -2.830 1.00 77.44 85 TRP A C 1
ATOM 708 O O . TRP A 1 85 ? 0.004 -3.997 -3.023 1.00 77.44 85 TRP A O 1
ATOM 718 N N . SER A 1 86 ? 1.832 -3.834 -1.728 1.00 81.81 86 SER A N 1
ATOM 719 C CA . SER A 1 86 ? 1.307 -4.662 -0.636 1.00 81.81 86 SER A CA 1
ATOM 720 C C . SER A 1 86 ? 0.100 -4.013 0.043 1.00 81.81 86 SER A C 1
ATOM 722 O O . SER A 1 86 ? -0.892 -4.691 0.306 1.00 81.81 86 SER A O 1
ATOM 724 N N . ILE A 1 87 ? 0.155 -2.697 0.281 1.00 83.25 87 ILE A N 1
ATOM 725 C CA . ILE A 1 87 ? -0.979 -1.937 0.822 1.00 83.25 87 ILE A CA 1
ATOM 726 C C . ILE A 1 87 ? -2.145 -1.971 -0.168 1.00 83.25 87 ILE A C 1
ATOM 728 O O . ILE A 1 87 ? -3.237 -2.359 0.22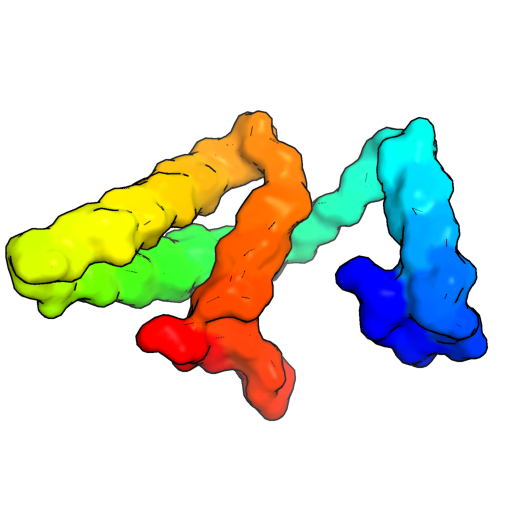8 1.00 83.25 87 ILE A O 1
ATOM 732 N N . LEU A 1 88 ? -1.902 -1.663 -1.447 1.00 81.94 88 LEU A N 1
ATOM 733 C CA . LEU A 1 88 ? -2.927 -1.668 -2.495 1.00 81.94 88 LEU A CA 1
ATOM 734 C C . LEU A 1 88 ? -3.658 -3.016 -2.582 1.00 81.94 88 LEU A C 1
ATOM 736 O O . LEU A 1 88 ? -4.880 -3.046 -2.592 1.00 81.94 88 LEU A O 1
ATOM 740 N N . HIS A 1 89 ? -2.922 -4.131 -2.576 1.00 80.75 89 HIS A N 1
ATOM 741 C CA . HIS A 1 89 ? -3.499 -5.479 -2.636 1.00 80.75 89 HIS A CA 1
ATOM 742 C C . HIS A 1 89 ? -4.363 -5.831 -1.411 1.00 80.75 89 HIS A C 1
ATOM 744 O O . HIS A 1 89 ? -5.241 -6.689 -1.487 1.00 80.75 89 HIS A O 1
ATOM 750 N N . LYS A 1 90 ? -4.097 -5.214 -0.255 1.00 83.38 90 LYS A N 1
ATOM 751 C CA . LYS A 1 90 ? -4.871 -5.435 0.974 1.00 83.38 90 LYS A CA 1
ATOM 752 C C . LYS A 1 90 ? -6.079 -4.511 1.076 1.00 83.38 90 LYS A C 1
ATOM 754 O O . LYS A 1 90 ? -7.086 -4.911 1.647 1.00 83.38 90 LYS A O 1
ATOM 759 N N . THR A 1 91 ? -5.973 -3.293 0.554 1.00 81.38 91 THR A N 1
ATOM 760 C CA . THR A 1 91 ? -7.014 -2.267 0.671 1.00 81.38 91 THR A CA 1
ATOM 761 C C . THR A 1 91 ? -8.033 -2.329 -0.454 1.00 81.38 91 THR A C 1
ATOM 763 O O . THR A 1 91 ? -9.188 -1.955 -0.252 1.00 81.38 91 THR A O 1
ATOM 766 N N . VAL A 1 92 ? -7.624 -2.788 -1.636 1.00 80.38 92 VAL A N 1
ATOM 767 C CA . VAL A 1 92 ? -8.406 -2.654 -2.859 1.00 80.38 92 VAL A CA 1
ATOM 768 C C . VAL A 1 92 ? -8.314 -3.917 -3.710 1.00 80.38 92 VAL A C 1
ATOM 770 O O . VAL A 1 92 ? -7.271 -4.563 -3.797 1.00 80.38 92 VAL A O 1
ATOM 773 N N . TYR A 1 93 ? -9.413 -4.251 -4.379 1.00 79.75 93 TYR A N 1
ATOM 774 C CA . TYR A 1 93 ? -9.432 -5.219 -5.471 1.00 79.75 93 TYR A CA 1
ATOM 775 C C . TYR A 1 93 ? -9.999 -4.578 -6.740 1.00 79.75 93 TYR A C 1
ATOM 777 O O . TYR A 1 93 ? -10.690 -3.561 -6.689 1.00 79.75 93 TYR A O 1
ATOM 785 N N . MET A 1 94 ? -9.669 -5.161 -7.889 1.00 75.25 94 MET A N 1
ATOM 786 C CA . MET A 1 94 ? -10.209 -4.747 -9.182 1.00 75.25 94 MET A CA 1
ATOM 787 C C . MET A 1 94 ? -11.513 -5.498 -9.443 1.00 75.25 94 MET A C 1
ATOM 789 O O . MET A 1 94 ? -11.513 -6.727 -9.447 1.00 75.25 94 MET A O 1
ATOM 793 N N . SER A 1 95 ? -12.594 -4.766 -9.694 1.00 70.56 95 SER A N 1
ATOM 794 C CA . SER A 1 95 ? -13.881 -5.301 -10.142 1.00 70.56 95 SER A CA 1
ATOM 795 C C . SE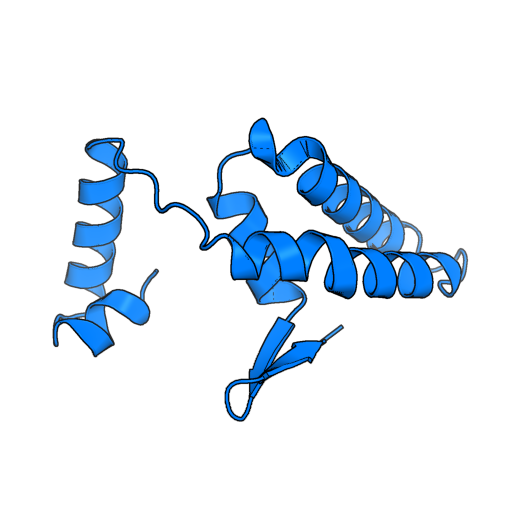R A 1 95 ? -14.386 -4.453 -11.299 1.00 70.56 95 SER A C 1
ATOM 797 O O . SER A 1 95 ? -14.410 -3.234 -11.174 1.00 70.56 95 SER A O 1
ATOM 799 N N . ASN A 1 96 ? -14.749 -5.064 -12.430 1.00 71.94 96 ASN A N 1
ATOM 800 C CA . ASN A 1 96 ? -15.255 -4.351 -13.614 1.00 71.94 96 ASN A CA 1
ATOM 801 C C . ASN A 1 96 ? -14.410 -3.122 -14.007 1.00 71.94 96 ASN A C 1
ATOM 803 O O . ASN A 1 96 ? -14.940 -2.039 -14.225 1.00 71.94 96 ASN A O 1
ATOM 807 N N . GLN A 1 97 ? -13.079 -3.283 -14.043 1.00 71.50 97 GLN A N 1
ATOM 808 C CA . GLN A 1 97 ? -12.106 -2.213 -14.337 1.00 71.50 97 GLN A CA 1
ATOM 809 C C . GLN A 1 97 ? -12.113 -1.028 -13.348 1.00 71.50 97 GLN A C 1
ATOM 811 O O . GLN A 1 97 ? -11.442 -0.026 -13.579 1.00 71.50 97 GLN A O 1
ATOM 816 N N . GLN A 1 98 ? -12.806 -1.158 -12.218 1.00 70.69 98 GLN A N 1
ATOM 817 C CA . GLN A 1 98 ? -12.865 -0.172 -11.148 1.00 70.69 98 GLN A CA 1
ATOM 818 C C . GLN A 1 98 ? -12.190 -0.705 -9.882 1.00 70.69 98 GLN A C 1
ATOM 820 O O . GLN A 1 98 ? -12.221 -1.897 -9.564 1.00 70.69 98 GLN A O 1
ATOM 825 N N . PHE A 1 99 ? -11.573 0.204 -9.136 1.00 72.44 99 PHE A N 1
ATOM 826 C CA . PHE A 1 99 ? -10.948 -0.100 -7.857 1.00 72.44 99 PHE A CA 1
ATOM 827 C C . PHE A 1 99 ? -11.992 -0.061 -6.737 1.00 72.44 99 PHE A C 1
ATOM 829 O O . PHE A 1 99 ? -12.517 1.000 -6.404 1.00 72.44 99 PHE A O 1
ATOM 836 N N . VAL A 1 100 ? -12.267 -1.215 -6.128 1.00 75.94 100 VAL A N 1
ATOM 837 C CA . VAL A 1 100 ? -13.241 -1.352 -5.038 1.00 75.94 100 VAL A CA 1
ATOM 838 C C . VAL A 1 100 ? -12.520 -1.581 -3.713 1.00 75.94 100 VAL A C 1
ATOM 840 O O . VAL A 1 100 ? -11.603 -2.398 -3.613 1.00 75.94 100 VAL A O 1
ATOM 843 N N . PHE A 1 101 ? -12.929 -0.841 -2.682 1.00 79.69 101 PHE A N 1
ATOM 844 C CA . PHE A 1 101 ? -12.344 -0.925 -1.342 1.00 79.69 101 PHE A CA 1
ATOM 845 C C . PHE A 1 101 ? -12.840 -2.189 -0.623 1.00 79.69 101 PHE A C 1
ATOM 847 O O . PHE A 1 101 ? -14.038 -2.459 -0.634 1.00 79.69 101 PHE A O 1
ATOM 854 N N . LYS A 1 102 ? -11.922 -2.973 -0.043 1.00 76.56 102 LYS A N 1
ATOM 855 C CA . LYS A 1 102 ? -12.196 -4.319 0.501 1.00 76.56 102 LYS A CA 1
ATOM 856 C C . LYS A 1 102 ? -12.279 -4.384 2.036 1.00 76.56 102 LYS A C 1
ATOM 858 O O . LYS A 1 102 ? -12.6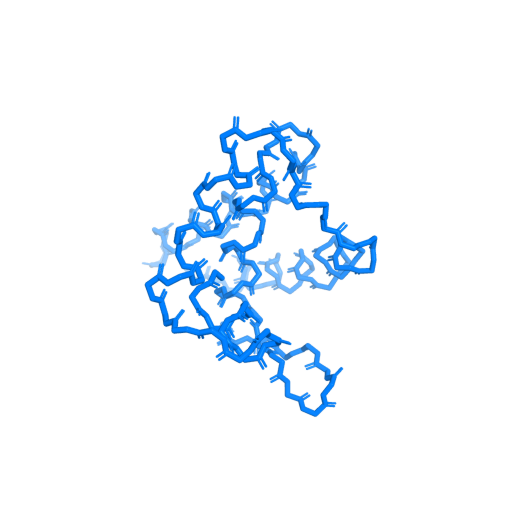84 -5.416 2.559 1.00 76.56 102 LYS A O 1
ATOM 863 N N . ILE A 1 103 ? -11.824 -3.345 2.740 1.00 67.25 103 ILE A N 1
ATOM 864 C CA . ILE A 1 103 ? -11.639 -3.351 4.206 1.00 67.25 103 ILE A CA 1
ATOM 865 C C . ILE A 1 103 ? -12.923 -2.981 4.932 1.00 67.25 103 ILE A C 1
ATOM 867 O O . ILE A 1 103 ? -13.544 -1.984 4.502 1.00 67.25 103 ILE A O 1
#

Foldseek 3Di:
DQPPCCVVVVDHSVVVVVVVVVCVVVVVADDDPPVLLVCCVPPVLVVLVVVLVPDDPVCVVVSVVSVVLNVCSVVVVVDGVVSVVVVQVQQWDDDPNDTDGDD

Secondary structure (DSSP, 8-state):
-HHHHHHHH---HHHHHHHHHHHHHTT---PPPHHHHHHIIIIIHHHHHHHHHT--GGGHHHHHHHHHHHHHHHTTTTS-HHHHHHHHHHHEEEETTEEEE--

Mean predicted aligned error: 9.77 Å

Sequence (103 aa):
GKLKYSKNFGISVHEAAAFTIARRGLELQEQLPKEIILLLKNQITTKLRILVASMEESKKNTQKVYKKWLQTIQMWKEYHNWKLWSILHKTVYMSNQQFVFKI

Solvent-accessible surface area (backbone atoms only — not comparable to full-atom values): 6066 Å² total; per-residue (Å²): 106,51,65,58,42,15,70,74,68,75,42,52,56,65,54,20,42,51,51,56,49,54,42,53,75,68,67,59,72,75,75,75,56,68,68,58,55,49,43,46,63,59,52,51,43,49,54,51,50,53,53,54,70,72,52,60,80,91,46,53,71,62,46,51,52,52,52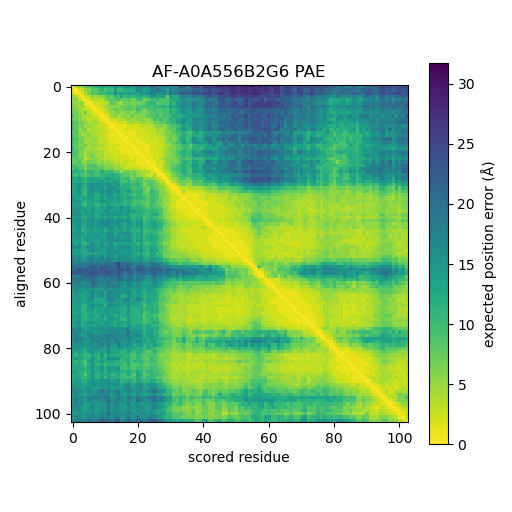,52,49,49,51,48,63,74,46,42,92,81,44,63,60,66,61,56,51,55,49,46,66,64,44,37,46,81,53,96,95,36,84,42,78,69,118

pLDDT: mean 76.07, std 9.49, range [41.28, 88.62]

Radius of gyration: 15.97 Å; Cα contacts (8 Å, |Δi|>4): 70; chains: 1; bounding box: 34×32×43 Å